Protein AF-A0A382LKY9-F1 (afdb_monomer_lite)

Secondary structure (DSSP, 8-state):
-HHHHHHHHHTTBPPPHHHHHTT-SPPPB-TTSPBP-GGGTTTTS--BEEESSPPSSEEEEEEETTEEEEEETT-HHHHHHHHHHHHHHHHHHTT-

Organism: NCBI:txid408172

Structure (mmCIF, N/CA/C/O backbone):
data_AF-A0A382LKY9-F1
#
_entry.id   AF-A0A382LKY9-F1
#
loop_
_atom_site.group_PDB
_atom_site.id
_atom_site.type_symbol
_atom_site.label_atom_id
_atom_site.label_alt_id
_atom_site.label_comp_id
_atom_site.label_asym_id
_atom_site.label_entity_id
_atom_site.label_seq_id
_atom_site.pdbx_PDB_ins_code
_atom_site.Cartn_x
_atom_site.Cartn_y
_atom_site.Cartn_z
_atom_site.occupancy
_atom_site.B_iso_or_equiv
_atom_site.auth_seq_id
_atom_site.auth_comp_id
_atom_site.auth_asym_id
_atom_site.auth_atom_id
_atom_site.pdbx_PDB_model_num
ATOM 1 N N . SER A 1 1 ? 8.361 11.852 13.491 1.00 87.06 1 SER A N 1
ATOM 2 C CA . SER A 1 1 ? 9.449 10.855 13.387 1.00 87.06 1 SER A CA 1
ATOM 3 C C . SER A 1 1 ? 9.229 10.012 12.138 1.00 87.06 1 SER A C 1
ATOM 5 O O . SER A 1 1 ? 8.092 9.935 11.684 1.00 87.06 1 SER A O 1
ATOM 7 N N . LEU A 1 2 ? 10.269 9.367 11.595 1.00 88.62 2 LEU A N 1
ATOM 8 C CA . LEU A 1 2 ? 10.121 8.481 10.429 1.00 88.62 2 LEU A CA 1
ATOM 9 C C . LEU A 1 2 ? 9.195 7.296 10.719 1.00 88.62 2 LEU A C 1
ATOM 11 O O . LEU A 1 2 ? 8.344 6.972 9.899 1.00 88.62 2 LEU A O 1
ATOM 15 N N . LEU A 1 3 ? 9.285 6.726 11.923 1.00 90.06 3 LEU A N 1
ATOM 16 C CA . LEU A 1 3 ? 8.400 5.648 12.361 1.00 90.06 3 LEU A CA 1
ATOM 17 C C . LEU A 1 3 ? 6.914 6.039 12.288 1.00 90.06 3 LEU A C 1
ATOM 19 O O . LEU A 1 3 ? 6.098 5.248 11.827 1.00 90.06 3 LEU A O 1
ATOM 23 N N . GLY A 1 4 ? 6.562 7.267 12.685 1.00 90.44 4 GLY A N 1
ATOM 24 C CA . GLY A 1 4 ? 5.190 7.774 12.567 1.00 90.44 4 GLY A CA 1
ATOM 25 C C . GLY A 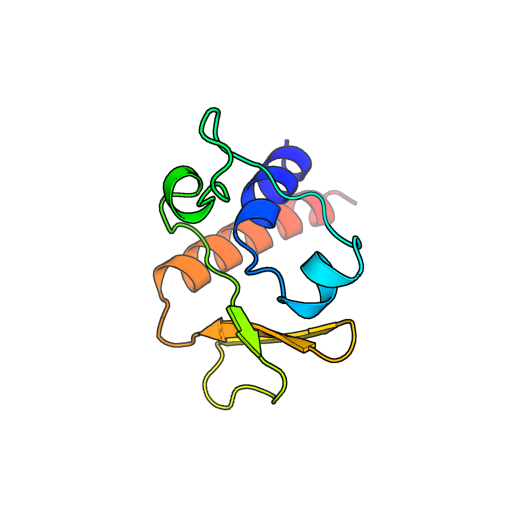1 4 ? 4.728 7.886 11.111 1.00 90.44 4 GLY A C 1
ATOM 26 O O . GLY A 1 4 ? 3.605 7.507 10.794 1.00 90.44 4 GLY A O 1
ATOM 27 N N . THR A 1 5 ? 5.611 8.327 10.211 1.00 89.75 5 THR A N 1
ATOM 28 C CA . THR A 1 5 ? 5.340 8.364 8.766 1.00 89.75 5 THR A CA 1
ATOM 29 C C . THR A 1 5 ? 5.159 6.960 8.190 1.00 89.75 5 THR A C 1
ATOM 31 O O . THR A 1 5 ? 4.221 6.732 7.433 1.00 89.75 5 THR A O 1
ATOM 34 N N . MET A 1 6 ? 6.005 5.999 8.574 1.00 89.44 6 MET A N 1
ATOM 35 C CA . MET A 1 6 ? 5.871 4.601 8.147 1.00 89.44 6 MET A CA 1
ATOM 36 C C . MET A 1 6 ? 4.572 3.979 8.672 1.00 89.44 6 MET A C 1
ATOM 38 O O . MET A 1 6 ? 3.873 3.305 7.921 1.00 89.44 6 MET A O 1
ATOM 42 N N . PHE A 1 7 ? 4.202 4.253 9.927 1.00 88.94 7 PHE A N 1
ATOM 43 C CA . PHE A 1 7 ? 2.926 3.818 10.494 1.00 88.94 7 PHE A CA 1
ATOM 44 C C . PHE A 1 7 ? 1.736 4.414 9.736 1.00 88.94 7 PHE A C 1
ATOM 46 O O . PHE A 1 7 ? 0.816 3.686 9.368 1.00 88.94 7 PHE A O 1
ATOM 53 N N . TYR A 1 8 ? 1.773 5.711 9.435 1.00 87.75 8 TYR A N 1
ATOM 54 C CA . TYR A 1 8 ? 0.748 6.367 8.629 1.00 87.75 8 TYR A CA 1
ATOM 55 C C . TYR A 1 8 ? 0.622 5.742 7.230 1.00 87.75 8 TYR A C 1
ATOM 57 O O . TYR A 1 8 ? -0.474 5.376 6.809 1.00 87.75 8 TYR A O 1
ATOM 65 N N . LEU A 1 9 ? 1.744 5.545 6.533 1.00 88.94 9 LEU A N 1
ATOM 66 C CA . LEU A 1 9 ? 1.767 4.959 5.191 1.00 88.94 9 LEU A CA 1
ATOM 67 C C . LEU A 1 9 ? 1.412 3.467 5.171 1.00 88.94 9 LEU A C 1
ATOM 69 O O . LEU A 1 9 ? 0.917 2.989 4.157 1.00 88.94 9 LEU A O 1
ATOM 73 N N . SER A 1 10 ? 1.581 2.732 6.275 1.00 87.94 10 SER A N 1
ATOM 74 C CA . SER A 1 10 ? 1.144 1.328 6.360 1.00 87.94 10 SER A CA 1
ATOM 75 C C . SER A 1 10 ? -0.363 1.153 6.131 1.00 87.94 10 SER A C 1
ATOM 77 O O . SER A 1 10 ? -0.794 0.105 5.658 1.00 87.94 10 SER A O 1
ATOM 79 N N . GLN A 1 11 ? -1.161 2.197 6.383 1.00 87.94 11 GLN A N 1
ATOM 80 C CA . GLN A 1 11 ? -2.604 2.194 6.127 1.00 87.94 11 GLN A CA 1
ATOM 81 C C . GLN A 1 11 ? -2.951 2.255 4.627 1.00 87.94 11 GLN A C 1
ATOM 83 O O . GLN A 1 11 ? -4.093 2.010 4.249 1.00 87.94 11 GLN A O 1
ATOM 88 N N . ALA A 1 12 ? -1.981 2.574 3.762 1.00 89.75 12 ALA A N 1
ATOM 89 C CA . ALA A 1 12 ? -2.140 2.589 2.307 1.00 89.75 12 ALA A CA 1
ATOM 90 C C . ALA A 1 12 ? -2.080 1.192 1.658 1.00 89.75 12 ALA A C 1
ATOM 92 O O . ALA A 1 12 ? -2.217 1.070 0.438 1.00 89.75 12 ALA A O 1
ATOM 93 N N . VAL A 1 13 ? -1.826 0.146 2.450 1.00 90.75 13 VAL A N 1
ATOM 94 C CA . VAL A 1 13 ? -1.748 -1.235 1.970 1.00 90.75 13 VAL A CA 1
ATOM 95 C C . VAL A 1 13 ? -3.148 -1.817 1.825 1.00 90.75 13 VAL A C 1
ATOM 97 O O . VAL A 1 13 ? -3.923 -1.864 2.780 1.00 90.75 13 VAL A O 1
ATOM 100 N N . GLU A 1 14 ? -3.466 -2.312 0.631 1.00 90.69 14 GLU A N 1
ATOM 101 C CA . GLU A 1 14 ? -4.671 -3.098 0.409 1.00 90.69 14 GLU A CA 1
ATOM 102 C C . GLU A 1 14 ? -4.568 -4.427 1.150 1.00 90.69 14 GLU A C 1
ATOM 104 O O . GLU A 1 14 ? -3.707 -5.263 0.863 1.00 90.69 14 GLU A O 1
ATOM 109 N N . VAL A 1 15 ? -5.487 -4.642 2.085 1.00 89.38 15 VAL A N 1
ATOM 110 C CA . VAL A 1 15 ? -5.527 -5.863 2.881 1.00 89.38 15 VAL A CA 1
ATOM 111 C C . VAL A 1 15 ? -6.214 -6.987 2.093 1.00 89.38 15 VAL A C 1
ATOM 113 O O . VAL A 1 15 ? -7.346 -6.799 1.633 1.00 89.38 15 VAL A O 1
ATOM 116 N N . PRO A 1 16 ? -5.593 -8.174 1.961 1.00 90.56 16 PRO A N 1
ATOM 117 C CA . PRO A 1 16 ? -6.245 -9.327 1.356 1.00 90.56 16 PRO A CA 1
ATOM 118 C C . PRO A 1 16 ? -7.511 -9.736 2.118 1.00 90.56 16 PRO A C 1
ATOM 120 O O . PRO A 1 16 ? -7.516 -9.807 3.347 1.00 90.56 16 PRO A O 1
ATOM 123 N N . LYS A 1 17 ? -8.582 -10.102 1.401 1.00 87.62 17 LYS A N 1
ATOM 124 C CA . LYS A 1 17 ? -9.848 -10.551 2.023 1.00 87.62 17 LYS A CA 1
ATOM 125 C C . LYS A 1 17 ? -9.655 -11.725 2.987 1.00 87.62 17 LYS A C 1
ATOM 127 O O . LYS A 1 17 ? -10.260 -11.755 4.050 1.00 87.62 17 LYS A O 1
ATOM 132 N N . LYS A 1 18 ? -8.747 -12.643 2.658 1.00 88.00 18 LYS A N 1
ATOM 133 C CA . LYS A 1 18 ? -8.416 -13.785 3.515 1.00 88.00 18 LYS A CA 1
ATOM 134 C C . LYS A 1 18 ? -7.857 -13.356 4.878 1.00 88.00 18 LYS A C 1
ATOM 136 O O . LYS A 1 18 ? -8.163 -13.974 5.889 1.00 88.00 18 LYS A O 1
ATOM 141 N N . ASP A 1 19 ? -7.060 -12.287 4.921 1.00 88.12 19 ASP A N 1
ATOM 142 C CA . ASP A 1 19 ? -6.517 -11.755 6.178 1.00 88.12 19 ASP A CA 1
ATOM 143 C C . ASP A 1 19 ? -7.605 -11.121 7.047 1.00 88.12 19 ASP A C 1
ATOM 145 O O . ASP A 1 19 ? -7.541 -11.204 8.274 1.00 88.12 19 ASP A O 1
ATOM 149 N N . VAL A 1 20 ? -8.613 -10.525 6.409 1.00 88.31 20 VAL A N 1
ATOM 150 C CA . VAL A 1 20 ? -9.809 -9.995 7.070 1.00 88.31 20 VAL A CA 1
ATOM 151 C C . VAL A 1 20 ? -10.641 -11.118 7.685 1.00 88.31 20 VAL A C 1
ATOM 153 O O . VAL A 1 20 ? -10.983 -11.051 8.863 1.00 88.31 20 VAL A O 1
ATOM 156 N N . GLU A 1 21 ? -10.957 -12.144 6.898 1.00 88.44 21 GLU A N 1
ATOM 157 C CA . GLU A 1 21 ? -11.811 -13.266 7.308 1.00 88.44 21 GLU A CA 1
ATOM 158 C C . GLU A 1 21 ? -11.184 -14.087 8.441 1.00 88.44 21 GLU A C 1
ATOM 160 O O . GLU A 1 21 ? -11.877 -14.508 9.363 1.00 88.44 21 GLU A O 1
ATOM 165 N N . GLU A 1 22 ? -9.861 -14.256 8.417 1.00 89.88 22 GLU A N 1
ATOM 166 C CA . GLU A 1 22 ? -9.108 -14.982 9.445 1.00 89.88 22 GLU A CA 1
ATOM 167 C C . GLU A 1 22 ? -8.758 -14.111 10.671 1.00 89.88 22 GLU A C 1
ATOM 169 O O . GLU A 1 22 ? -8.029 -14.556 11.556 1.00 89.88 22 GLU A O 1
ATOM 174 N N . GLY A 1 23 ? -9.246 -12.864 10.739 1.00 85.44 23 GLY A N 1
ATOM 175 C CA . GLY A 1 23 ? -9.040 -11.968 11.883 1.00 85.44 23 GLY A CA 1
ATOM 176 C C . GLY A 1 23 ? -7.587 -11.523 12.088 1.00 85.44 23 GLY A C 1
ATOM 177 O O . GLY A 1 23 ? -7.206 -11.138 13.192 1.00 85.44 23 GLY A O 1
ATOM 178 N N . ARG A 1 24 ? -6.755 -11.572 11.039 1.00 85.06 24 ARG A N 1
ATOM 179 C CA . ARG A 1 24 ? -5.316 -11.252 11.107 1.00 85.06 24 ARG A CA 1
ATOM 180 C C . ARG A 1 24 ? -5.009 -9.759 11.092 1.00 85.06 24 ARG A C 1
ATOM 182 O O . ARG A 1 24 ? -3.862 -9.372 11.312 1.00 85.06 24 ARG A O 1
ATOM 189 N N . VAL A 1 25 ? -6.007 -8.939 10.790 1.00 85.25 25 VAL A N 1
ATOM 190 C CA . VAL A 1 25 ? -5.895 -7.488 10.653 1.00 85.25 25 VAL A CA 1
ATOM 191 C C . VAL A 1 25 ? -7.028 -6.792 11.394 1.00 85.25 25 VAL A C 1
ATOM 193 O O . VAL A 1 25 ? -8.173 -7.245 11.391 1.00 85.25 25 VAL A O 1
ATOM 196 N N . ALA A 1 26 ? -6.718 -5.655 12.009 1.00 79.94 26 ALA A N 1
ATOM 197 C CA . ALA A 1 26 ? -7.738 -4.781 12.561 1.00 79.94 26 ALA A CA 1
ATOM 198 C C . ALA A 1 26 ? -8.395 -3.992 11.421 1.00 79.94 26 ALA A C 1
ATOM 200 O O . ALA A 1 26 ? -7.714 -3.305 10.662 1.00 79.94 26 ALA A O 1
ATOM 201 N N . ILE A 1 27 ? -9.722 -4.070 11.311 1.00 82.19 27 ILE A N 1
ATOM 202 C CA . ILE A 1 27 ? -10.480 -3.254 10.359 1.00 82.19 27 ILE A CA 1
ATOM 203 C C . ILE A 1 27 ? -11.040 -2.041 11.072 1.00 82.19 27 ILE A C 1
ATOM 205 O O . ILE A 1 27 ? -11.906 -2.153 11.941 1.00 82.19 27 ILE A O 1
ATOM 209 N N . THR A 1 28 ? -10.600 -0.870 10.634 1.00 81.75 28 THR A N 1
ATOM 210 C CA . THR A 1 28 ? -11.218 0.393 11.019 1.00 81.75 28 THR A CA 1
ATOM 211 C C . THR A 1 28 ? -12.592 0.498 10.369 1.00 81.75 28 THR A C 1
ATOM 213 O O . THR A 1 28 ? -12.734 0.370 9.149 1.00 81.75 28 THR A O 1
ATOM 216 N N . LYS A 1 29 ? -13.616 0.734 11.188 1.00 84.62 29 LYS A N 1
ATOM 217 C CA . LYS A 1 29 ? -14.987 0.959 10.733 1.00 84.62 29 LYS A CA 1
ATOM 218 C C . LYS A 1 29 ? -15.389 2.408 10.986 1.00 84.62 29 LYS A C 1
ATOM 220 O O . LYS A 1 29 ? -14.937 3.019 11.948 1.00 84.62 29 LYS A O 1
ATOM 225 N N . THR A 1 30 ? -16.229 2.953 10.115 1.00 84.50 30 THR A N 1
ATOM 226 C CA . THR A 1 30 ? -16.915 4.228 10.344 1.00 84.50 30 THR A CA 1
ATOM 227 C C . THR A 1 30 ? -17.921 4.085 11.485 1.00 84.50 30 THR A C 1
ATOM 229 O O . THR A 1 30 ? -18.306 2.971 11.842 1.00 84.50 30 THR A O 1
ATOM 232 N N . GLU A 1 31 ? -18.434 5.205 11.997 1.00 83.94 31 GLU A N 1
ATOM 233 C CA . GLU A 1 31 ? -19.534 5.213 12.980 1.00 83.94 31 GLU A CA 1
ATOM 234 C C . GLU A 1 31 ? -20.771 4.442 12.487 1.00 83.94 31 GLU A C 1
ATOM 236 O O . GLU A 1 31 ? -21.485 3.815 13.260 1.00 83.94 31 GLU A O 1
ATOM 241 N N . THR A 1 32 ? -20.981 4.415 11.169 1.00 86.06 32 THR A N 1
ATOM 242 C CA . THR A 1 32 ? -22.052 3.661 10.498 1.00 86.06 32 THR A CA 1
ATOM 243 C C . THR A 1 32 ? -21.721 2.182 10.249 1.00 86.06 32 THR A C 1
ATOM 245 O O . THR A 1 32 ? -22.476 1.489 9.571 1.00 86.06 32 THR A O 1
ATOM 248 N N . GLY A 1 33 ? -20.584 1.686 10.747 1.00 82.62 33 GLY A N 1
ATOM 249 C CA . GLY A 1 33 ? -20.157 0.287 10.643 1.00 82.62 33 GLY A CA 1
ATOM 250 C C . GLY A 1 33 ? -19.528 -0.123 9.305 1.00 82.62 33 GLY A C 1
ATOM 251 O O . GLY A 1 33 ? -19.170 -1.291 9.142 1.00 82.62 33 GLY A O 1
ATOM 252 N N . LYS A 1 34 ? -19.360 0.801 8.347 1.00 84.44 34 LYS A N 1
ATOM 253 C CA . LYS A 1 34 ? -18.730 0.523 7.042 1.00 84.44 34 LYS A CA 1
ATOM 254 C C . LYS A 1 34 ? -17.210 0.468 7.170 1.00 84.44 34 LYS A C 1
ATOM 256 O O . LYS A 1 34 ? -16.641 1.150 8.014 1.00 84.44 34 LYS A O 1
ATOM 261 N N . VAL A 1 35 ? -16.542 -0.297 6.305 1.00 82.69 35 VAL A N 1
ATOM 262 C CA . VAL A 1 35 ? -15.070 -0.309 6.244 1.00 82.69 35 VAL A CA 1
ATOM 263 C C . VAL A 1 35 ? -14.567 1.088 5.887 1.00 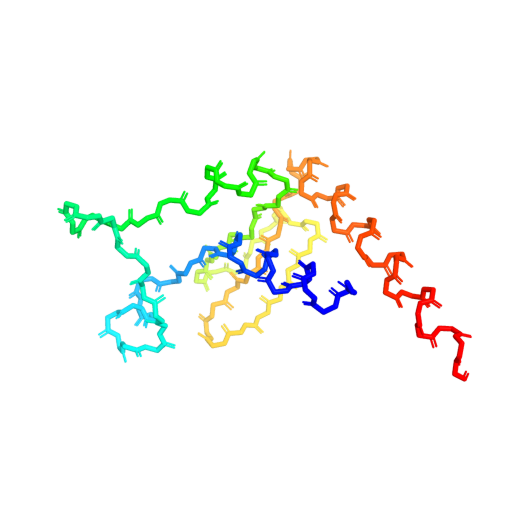82.69 35 VAL A C 1
ATOM 265 O O . VAL A 1 35 ? -15.011 1.690 4.906 1.00 82.69 35 VAL A O 1
ATOM 268 N N . PHE A 1 36 ? -13.658 1.612 6.703 1.00 82.25 36 PHE A N 1
ATOM 269 C CA . PHE A 1 36 ? -13.056 2.914 6.481 1.00 82.25 36 PHE A CA 1
ATOM 270 C C . PHE A 1 36 ? -12.111 2.863 5.276 1.00 82.25 36 PHE A C 1
ATOM 272 O O . PHE A 1 36 ? -11.245 1.995 5.188 1.00 82.25 36 PHE A O 1
ATOM 279 N N . ASN A 1 37 ? -12.268 3.796 4.335 1.00 79.69 37 ASN A N 1
ATOM 280 C CA . ASN A 1 37 ? -11.394 3.867 3.169 1.00 79.69 37 ASN A CA 1
ATOM 281 C C . ASN A 1 37 ? -10.160 4.722 3.482 1.00 79.69 37 ASN A C 1
ATOM 283 O O . ASN A 1 37 ? -10.191 5.945 3.326 1.00 79.69 37 ASN A O 1
ATOM 287 N N . TRP A 1 38 ? -9.073 4.061 3.875 1.00 81.31 38 TRP A N 1
ATOM 288 C CA . TRP A 1 38 ? -7.802 4.710 4.188 1.00 81.31 38 TRP A CA 1
ATOM 289 C C . TRP A 1 38 ? -7.176 5.461 3.009 1.00 81.31 38 TRP A C 1
ATOM 291 O O . TRP A 1 38 ? -6.527 6.477 3.250 1.00 81.31 38 TRP A O 1
ATOM 301 N N . ASN A 1 39 ? -7.471 5.088 1.754 1.00 74.44 39 ASN A N 1
ATOM 302 C CA . ASN A 1 39 ? -6.998 5.841 0.581 1.00 74.44 39 ASN A CA 1
ATOM 303 C C . ASN A 1 39 ? -7.484 7.300 0.582 1.00 74.44 39 ASN A C 1
ATOM 305 O O . ASN A 1 39 ? -6.827 8.169 0.012 1.00 74.44 39 ASN A O 1
ATOM 309 N N . LYS A 1 40 ? -8.620 7.597 1.233 1.00 77.00 40 LYS A N 1
ATOM 310 C CA . LYS A 1 40 ? -9.112 8.978 1.367 1.00 77.00 40 LYS A CA 1
ATOM 311 C C . LYS A 1 40 ? -8.253 9.821 2.304 1.00 77.00 40 LYS A C 1
ATOM 313 O O . LYS A 1 40 ? -8.159 11.024 2.102 1.00 77.00 40 LYS A O 1
ATOM 318 N N . ILE A 1 41 ? -7.661 9.202 3.324 1.00 77.06 41 ILE A N 1
ATOM 319 C CA . ILE A 1 41 ? -6.832 9.895 4.315 1.00 77.06 41 ILE A CA 1
ATOM 320 C C . ILE A 1 41 ? -5.402 10.004 3.822 1.00 77.06 41 ILE A C 1
ATOM 322 O O . ILE A 1 41 ? -4.844 11.094 3.831 1.00 77.06 41 ILE A O 1
ATOM 326 N N . THR A 1 42 ? -4.841 8.914 3.293 1.00 78.50 42 THR A N 1
ATOM 327 C CA . THR A 1 42 ? -3.501 8.934 2.696 1.00 78.50 42 THR A CA 1
ATOM 328 C C . THR A 1 42 ? -3.431 9.809 1.444 1.00 78.50 42 THR A C 1
ATOM 330 O O . THR A 1 42 ? -2.342 10.019 0.924 1.00 78.50 42 THR A O 1
ATOM 333 N N . GLY A 1 43 ? -4.562 10.335 0.959 1.00 74.25 43 GLY A N 1
ATO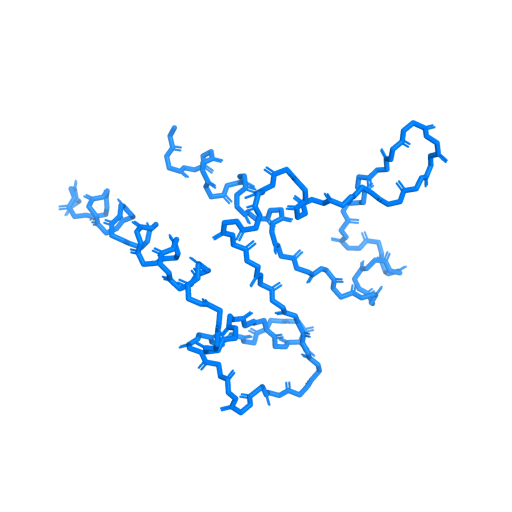M 334 C CA . GLY A 1 43 ? -4.628 11.271 -0.162 1.00 74.25 43 GLY A CA 1
ATOM 335 C C . GLY A 1 43 ? -4.158 10.658 -1.478 1.00 74.25 43 GLY A C 1
ATOM 336 O O . GLY A 1 43 ? -3.722 11.387 -2.361 1.00 74.25 43 GLY A O 1
ATOM 337 N N . GLY A 1 44 ? -4.171 9.325 -1.583 1.00 81.56 44 GLY A N 1
ATOM 338 C CA . GLY A 1 44 ? -3.570 8.609 -2.709 1.00 81.56 44 GLY A CA 1
ATOM 339 C C . GLY A 1 44 ? -2.051 8.780 -2.823 1.00 81.56 44 GLY A C 1
ATOM 340 O O . GLY A 1 44 ? -1.499 8.469 -3.870 1.00 81.56 44 GLY A O 1
ATOM 341 N N . LEU A 1 45 ? -1.366 9.267 -1.776 1.00 88.19 45 LEU A N 1
ATOM 342 C CA . LEU A 1 45 ? 0.093 9.440 -1.782 1.00 88.19 45 LEU A CA 1
ATOM 343 C C . LEU A 1 45 ? 0.822 8.113 -1.981 1.00 88.19 45 LEU A C 1
ATOM 345 O O . LEU A 1 45 ? 1.914 8.078 -2.538 1.00 88.19 45 LEU A O 1
ATOM 349 N N . LEU A 1 46 ? 0.230 7.029 -1.496 1.00 90.44 46 LEU A N 1
ATOM 350 C CA . LEU A 1 46 ? 0.733 5.683 -1.665 1.00 90.44 46 LEU A CA 1
ATOM 351 C C . LEU A 1 46 ? -0.456 4.746 -1.830 1.00 90.44 46 LEU A C 1
ATOM 353 O O . LEU A 1 46 ? -1.488 4.926 -1.179 1.00 90.44 46 LEU A O 1
ATOM 357 N N . HIS A 1 47 ? -0.283 3.744 -2.678 1.00 91.56 47 HIS A N 1
ATOM 358 C CA . HIS A 1 47 ? -1.239 2.679 -2.888 1.00 91.56 47 HIS A CA 1
ATOM 359 C C . HIS A 1 47 ? -0.485 1.373 -3.145 1.00 91.56 47 HIS A C 1
ATOM 361 O O . HIS A 1 47 ? 0.120 1.175 -4.200 1.00 91.56 47 HIS A O 1
ATOM 367 N N . ILE A 1 48 ? -0.4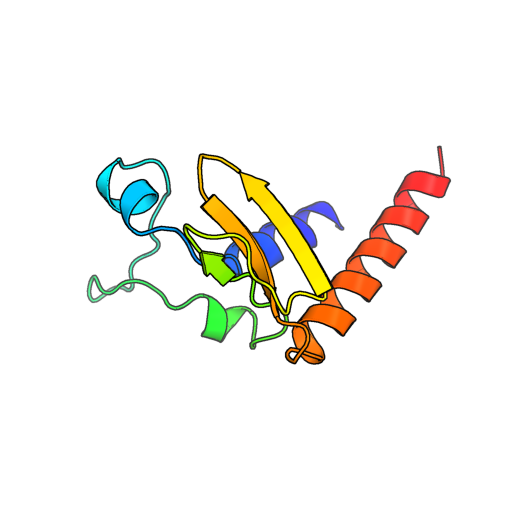87 0.486 -2.148 1.00 92.81 48 ILE A N 1
ATOM 368 C CA . ILE A 1 48 ? 0.145 -0.832 -2.261 1.00 92.81 48 ILE A CA 1
ATOM 369 C C . ILE A 1 48 ? -0.958 -1.847 -2.515 1.00 92.81 48 ILE A C 1
ATOM 371 O O . ILE A 1 48 ? -1.785 -2.109 -1.643 1.00 92.81 48 ILE A O 1
ATOM 375 N N . ARG A 1 49 ? -0.950 -2.420 -3.713 1.00 93.50 49 ARG A N 1
ATOM 376 C CA . ARG A 1 49 ? -1.914 -3.428 -4.148 1.00 93.50 49 ARG A CA 1
ATOM 377 C C . ARG A 1 49 ? -1.495 -4.812 -3.699 1.00 93.50 49 ARG A C 1
ATOM 379 O O . ARG A 1 49 ? -0.313 -5.047 -3.443 1.00 93.50 49 ARG A O 1
ATOM 386 N N . ASN A 1 50 ? -2.451 -5.736 -3.661 1.00 94.44 50 ASN A N 1
ATOM 387 C CA . ASN A 1 50 ? -2.159 -7.156 -3.487 1.00 94.44 50 ASN A CA 1
ATOM 388 C C . ASN A 1 50 ? -2.716 -8.023 -4.630 1.00 94.44 50 ASN A C 1
ATOM 390 O O . ASN A 1 50 ? -3.678 -7.657 -5.301 1.00 94.44 50 ASN A O 1
ATOM 394 N N . SER A 1 51 ? -2.088 -9.175 -4.866 1.00 94.12 51 SER A N 1
ATOM 395 C CA . SER A 1 51 ? -2.521 -10.186 -5.836 1.00 94.12 51 SER A CA 1
ATOM 396 C C . SER A 1 51 ? -2.083 -11.584 -5.393 1.00 94.12 51 SER A C 1
ATOM 398 O O . SER A 1 51 ? -1.069 -11.742 -4.716 1.00 94.12 51 SER A O 1
ATOM 400 N N . LEU A 1 52 ? -2.825 -12.620 -5.791 1.00 94.12 52 LEU A N 1
ATOM 401 C CA . LEU A 1 52 ? -2.414 -14.018 -5.595 1.00 94.12 52 LEU A CA 1
ATOM 402 C C . LEU A 1 52 ? -1.277 -14.422 -6.542 1.00 94.12 52 LEU A C 1
ATOM 404 O O . LEU A 1 52 ? -0.405 -15.206 -6.175 1.00 94.12 52 LEU A O 1
ATOM 408 N N . ASN A 1 53 ? -1.269 -13.854 -7.748 1.00 95.19 53 ASN A N 1
ATOM 409 C CA . ASN A 1 53 ? -0.239 -14.090 -8.754 1.00 95.19 53 ASN A CA 1
ATOM 410 C C . ASN A 1 53 ? 0.754 -12.931 -8.771 1.00 95.19 53 ASN A C 1
ATOM 412 O O . ASN A 1 53 ? 0.378 -11.785 -8.503 1.00 95.19 53 ASN A O 1
ATOM 416 N N . LYS A 1 54 ? 2.012 -13.224 -9.106 1.00 94.31 54 LYS A N 1
ATOM 417 C CA . LYS A 1 54 ? 3.039 -12.191 -9.226 1.00 94.31 54 LYS A CA 1
ATOM 418 C C . LYS A 1 54 ? 2.640 -11.217 -10.349 1.00 94.31 54 LYS A C 1
ATOM 420 O O . LYS A 1 54 ? 2.329 -11.694 -11.436 1.00 94.31 54 LYS A O 1
ATOM 425 N N . PRO A 1 55 ? 2.616 -9.897 -10.103 1.00 93.88 55 PRO A N 1
ATOM 426 C CA . PRO A 1 55 ? 2.340 -8.910 -11.142 1.00 93.88 55 PRO A CA 1
ATOM 427 C C . PRO A 1 55 ? 3.480 -8.855 -12.166 1.00 93.88 55 PRO A C 1
ATOM 429 O O . PRO A 1 55 ? 4.653 -8.880 -11.786 1.00 93.88 55 PRO A O 1
ATOM 432 N N . ASP A 1 56 ? 3.116 -8.736 -13.444 1.00 90.81 56 ASP A N 1
ATOM 433 C CA . ASP A 1 56 ? 4.070 -8.561 -14.547 1.00 90.81 56 ASP A CA 1
ATOM 434 C C . ASP A 1 56 ? 4.540 -7.102 -14.677 1.00 90.81 56 ASP A C 1
ATOM 436 O O . ASP A 1 56 ? 5.688 -6.852 -15.031 1.00 90.81 56 ASP A O 1
ATOM 440 N N . ASP A 1 57 ? 3.665 -6.145 -14.342 1.00 90.19 57 ASP A N 1
ATOM 441 C CA . ASP A 1 57 ? 3.893 -4.702 -14.487 1.00 90.19 57 ASP A CA 1
ATOM 442 C C . ASP A 1 57 ? 3.919 -3.994 -13.120 1.00 90.19 57 ASP A C 1
ATOM 444 O O . ASP A 1 57 ? 2.953 -3.366 -12.672 1.00 90.19 57 ASP A O 1
ATOM 448 N N . ALA A 1 58 ? 5.026 -4.171 -12.398 1.00 92.81 58 ALA A N 1
ATOM 449 C CA . ALA A 1 58 ? 5.236 -3.588 -11.078 1.00 92.81 58 ALA A CA 1
ATOM 450 C C . ALA A 1 58 ? 6.642 -2.997 -10.946 1.00 92.81 58 ALA A C 1
ATOM 452 O O . ALA A 1 58 ? 7.636 -3.669 -11.215 1.00 92.81 58 ALA A O 1
ATOM 453 N N . MET A 1 59 ? 6.725 -1.766 -10.437 1.00 90.62 59 MET A N 1
ATOM 454 C CA . MET A 1 59 ? 8.004 -1.134 -10.088 1.00 90.62 59 MET A CA 1
ATOM 455 C C . MET A 1 59 ? 8.668 -1.845 -8.904 1.00 90.62 59 MET A C 1
ATOM 457 O O . MET A 1 59 ? 9.881 -2.038 -8.871 1.00 90.62 59 MET A O 1
ATOM 461 N N . LEU A 1 60 ? 7.859 -2.220 -7.915 1.00 92.00 60 LEU A N 1
ATOM 462 C CA . LEU A 1 60 ? 8.290 -2.911 -6.710 1.00 92.00 60 LEU A CA 1
ATOM 463 C C . LEU A 1 60 ? 7.293 -4.024 -6.421 1.00 92.00 60 LEU A C 1
ATOM 465 O O . LEU A 1 60 ? 6.085 -3.789 -6.431 1.00 92.00 60 LEU A O 1
ATOM 469 N N . VAL A 1 61 ? 7.800 -5.214 -6.116 1.00 96.06 61 VAL A N 1
ATOM 470 C CA . VAL A 1 61 ? 6.985 -6.368 -5.750 1.00 96.06 61 VAL A CA 1
ATOM 471 C C . VAL A 1 61 ? 7.672 -7.178 -4.658 1.00 96.06 61 VAL A C 1
ATOM 473 O O . VAL A 1 61 ? 8.868 -7.457 -4.732 1.00 96.06 61 VAL A O 1
ATOM 476 N N . ILE A 1 62 ? 6.901 -7.583 -3.653 1.00 95.44 62 ILE A N 1
ATOM 477 C CA . ILE A 1 62 ? 7.350 -8.454 -2.566 1.00 95.44 62 ILE A CA 1
ATOM 478 C C . ILE A 1 62 ? 6.334 -9.575 -2.336 1.00 95.44 62 ILE A C 1
ATOM 480 O O . ILE A 1 62 ? 5.133 -9.379 -2.514 1.00 95.44 62 ILE A O 1
ATOM 484 N N . SER 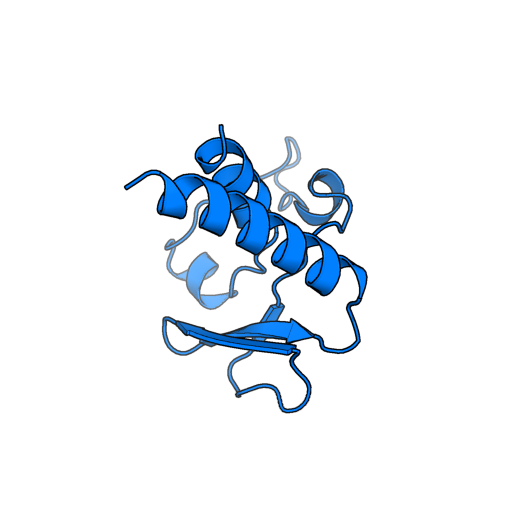A 1 63 ? 6.810 -10.754 -1.934 1.00 94.69 63 SER A N 1
ATOM 485 C CA . SER A 1 63 ? 5.944 -11.858 -1.505 1.00 94.69 63 SER A CA 1
ATOM 486 C C . SER A 1 63 ? 5.824 -11.863 0.011 1.00 94.69 63 SER A C 1
ATOM 488 O O . SER A 1 63 ? 6.831 -11.819 0.718 1.00 94.69 63 SER A O 1
ATOM 490 N N . TYR A 1 64 ? 4.595 -11.935 0.513 1.00 92.12 64 TYR A N 1
ATOM 491 C CA . TYR A 1 64 ? 4.303 -12.061 1.933 1.00 92.12 64 TYR A CA 1
ATOM 492 C C . TYR A 1 64 ? 3.002 -12.844 2.133 1.00 92.12 64 TYR A C 1
ATOM 494 O O . TYR A 1 64 ? 1.984 -12.534 1.523 1.00 92.12 64 TYR A O 1
ATOM 502 N N . ARG A 1 65 ? 3.017 -13.877 2.989 1.00 87.06 65 ARG A N 1
ATOM 503 C CA . ARG A 1 65 ? 1.831 -14.698 3.333 1.00 87.06 65 ARG A CA 1
ATOM 504 C C . ARG A 1 65 ? 1.015 -15.168 2.114 1.00 87.06 65 ARG A C 1
ATOM 506 O O . ARG A 1 65 ? -0.200 -14.977 2.043 1.00 87.06 65 ARG A O 1
ATOM 513 N N . ASN A 1 66 ? 1.686 -15.809 1.157 1.00 90.44 66 ASN A N 1
ATOM 514 C CA . ASN A 1 66 ? 1.076 -16.344 -0.070 1.00 90.44 66 ASN A CA 1
ATOM 515 C C . ASN A 1 66 ? 0.339 -15.287 -0.918 1.00 90.44 66 ASN A C 1
ATOM 517 O O . ASN A 1 66 ? -0.538 -15.637 -1.702 1.00 90.44 66 ASN A O 1
ATOM 521 N N . HIS A 1 67 ? 0.684 -14.010 -0.750 1.00 93.81 67 HIS A N 1
ATOM 522 C CA . HIS A 1 67 ? 0.226 -12.901 -1.574 1.00 93.81 67 HIS A CA 1
ATOM 523 C C . HIS A 1 67 ? 1.429 -12.093 -2.050 1.00 93.81 67 HIS A C 1
ATOM 525 O O . HIS A 1 67 ? 2.467 -12.015 -1.392 1.00 93.81 67 HIS A O 1
ATOM 531 N N . TRP A 1 68 ? 1.263 -11.471 -3.204 1.00 96.06 68 TRP A N 1
ATOM 532 C CA . TRP A 1 68 ? 2.188 -10.498 -3.749 1.00 96.06 68 TRP A CA 1
ATOM 533 C C . TRP A 1 68 ? 1.674 -9.109 -3.432 1.00 96.06 68 TRP A C 1
ATOM 535 O O . TRP A 1 68 ? 0.535 -8.797 -3.764 1.00 96.06 68 TRP A O 1
ATOM 545 N N . PHE A 1 69 ? 2.515 -8.286 -2.819 1.00 95.50 69 PHE A N 1
ATOM 546 C CA . PHE A 1 69 ? 2.246 -6.877 -2.565 1.00 95.50 69 PHE A CA 1
ATOM 547 C C . PHE A 1 69 ? 3.117 -6.038 -3.481 1.00 95.50 69 PHE A C 1
ATOM 549 O O . PHE A 1 69 ? 4.304 -6.333 -3.643 1.00 95.50 69 PHE A O 1
ATOM 556 N N . PHE A 1 70 ? 2.536 -5.020 -4.104 1.00 96.12 70 PHE A N 1
ATOM 557 C CA . PHE A 1 70 ? 3.230 -4.294 -5.157 1.00 96.12 70 PHE A CA 1
ATOM 558 C C . PHE A 1 70 ? 2.747 -2.860 -5.339 1.00 96.12 70 PHE A C 1
ATOM 560 O O . PHE A 1 70 ? 1.627 -2.501 -4.974 1.00 96.12 70 PHE A O 1
ATOM 567 N N . ILE A 1 71 ? 3.611 -2.062 -5.964 1.00 95.38 71 ILE A N 1
ATOM 568 C CA . ILE A 1 71 ? 3.273 -0.759 -6.536 1.00 95.38 71 ILE A CA 1
ATOM 569 C C . ILE A 1 71 ? 3.240 -0.935 -8.057 1.00 95.38 71 ILE A C 1
ATOM 571 O O . ILE A 1 71 ? 4.213 -1.405 -8.651 1.00 95.38 71 ILE A O 1
ATOM 575 N N . SER A 1 72 ? 2.109 -0.582 -8.671 1.00 94.81 72 SER A N 1
ATOM 576 C CA . SER A 1 72 ? 1.920 -0.620 -10.129 1.00 94.81 72 SER A CA 1
ATOM 577 C C . SER A 1 72 ? 2.948 0.275 -10.821 1.00 94.81 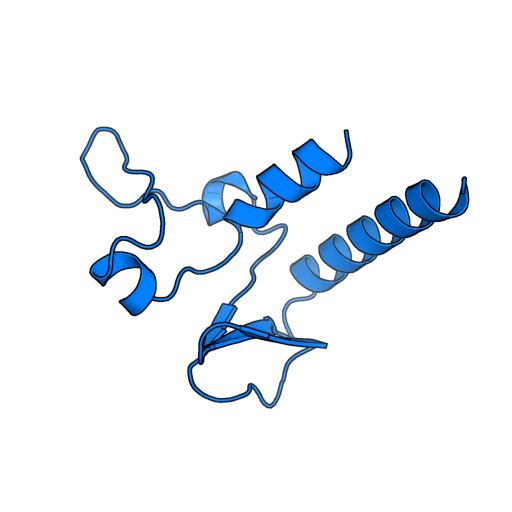72 SER A C 1
ATOM 579 O O . SER A 1 72 ? 3.176 1.392 -10.353 1.00 94.81 72 SER A O 1
ATOM 581 N N . ASP A 1 73 ? 3.543 -0.146 -11.942 1.00 94.44 73 ASP A N 1
ATOM 582 C CA . ASP A 1 73 ? 4.508 0.727 -12.633 1.00 94.44 73 ASP A CA 1
ATOM 583 C C . ASP A 1 73 ? 3.853 2.010 -13.176 1.00 94.44 73 ASP A C 1
ATOM 585 O O . ASP A 1 73 ? 4.454 3.083 -13.197 1.00 94.44 73 ASP A O 1
ATOM 589 N N . THR A 1 74 ? 2.567 1.949 -13.503 1.00 94.62 74 THR A N 1
ATOM 590 C CA . THR A 1 74 ? 1.774 3.111 -13.931 1.00 94.62 74 THR A CA 1
ATOM 591 C C . THR A 1 74 ? 1.434 4.102 -12.806 1.00 94.62 74 THR A C 1
ATOM 593 O O . THR A 1 74 ? 0.962 5.204 -13.086 1.00 94.62 74 THR A O 1
ATOM 596 N N . ASP A 1 75 ? 1.685 3.766 -11.536 1.00 93.62 75 ASP A N 1
ATOM 597 C CA . ASP A 1 75 ? 1.355 4.615 -10.384 1.00 93.62 75 ASP A CA 1
ATOM 598 C C . ASP A 1 75 ? 2.517 5.546 -9.995 1.00 93.62 75 ASP A C 1
ATOM 600 O O . ASP A 1 75 ? 3.241 5.332 -9.021 1.00 93.62 75 ASP A O 1
ATOM 604 N N . LEU A 1 76 ? 2.698 6.619 -10.768 1.00 93.94 76 LEU A N 1
ATOM 605 C CA . LEU A 1 76 ? 3.795 7.577 -10.580 1.00 93.94 76 LEU A CA 1
ATOM 606 C C . LEU A 1 76 ? 3.802 8.258 -9.198 1.00 93.94 76 LEU A C 1
ATOM 608 O O . LEU A 1 76 ? 4.876 8.610 -8.699 1.00 93.94 76 LEU A O 1
ATOM 612 N N . ILE A 1 77 ? 2.631 8.440 -8.579 1.00 93.75 77 ILE A N 1
ATOM 613 C CA . ILE A 1 77 ? 2.503 9.095 -7.270 1.00 93.75 77 ILE A CA 1
ATOM 614 C C . ILE A 1 77 ? 3.076 8.174 -6.193 1.00 93.75 77 ILE A C 1
ATOM 616 O O . ILE A 1 77 ? 3.990 8.576 -5.470 1.00 93.75 77 ILE A O 1
ATOM 620 N N . SER A 1 78 ? 2.635 6.913 -6.159 1.00 94.12 78 SER A N 1
ATOM 621 C CA . SER A 1 78 ? 3.165 5.913 -5.229 1.00 94.12 78 SER A CA 1
ATOM 622 C C . SER A 1 78 ? 4.671 5.706 -5.398 1.00 94.12 78 SER A C 1
ATOM 624 O O . SER A 1 78 ? 5.391 5.634 -4.398 1.00 94.12 78 SER A O 1
ATOM 626 N N . LYS A 1 79 ? 5.178 5.676 -6.644 1.00 94.12 79 LYS A N 1
ATOM 627 C CA . LYS A 1 79 ? 6.625 5.550 -6.919 1.00 94.12 79 LYS A CA 1
ATOM 628 C C . LYS A 1 79 ? 7.424 6.712 -6.328 1.00 94.12 79 LYS A C 1
ATOM 630 O O . LYS A 1 79 ? 8.473 6.500 -5.713 1.00 94.12 79 LYS A O 1
ATOM 635 N N . SER A 1 80 ? 6.921 7.934 -6.490 1.00 94.31 80 SER A N 1
ATOM 636 C CA . SER A 1 80 ? 7.584 9.147 -6.001 1.00 94.31 80 SER A CA 1
ATOM 637 C C . SER A 1 80 ? 7.598 9.194 -4.471 1.00 94.31 80 SER A C 1
ATOM 639 O O . SER A 1 80 ? 8.650 9.413 -3.869 1.00 94.31 80 SER A O 1
ATOM 641 N N . THR A 1 81 ? 6.463 8.898 -3.833 1.00 93.38 81 THR A N 1
ATOM 642 C CA . THR A 1 81 ? 6.342 8.840 -2.369 1.00 93.38 81 THR A CA 1
ATOM 643 C C . THR A 1 81 ? 7.241 7.767 -1.761 1.00 93.38 81 THR A C 1
ATOM 645 O O . THR A 1 81 ? 7.937 8.033 -0.780 1.00 93.38 81 THR A O 1
ATOM 648 N N . PHE A 1 82 ? 7.272 6.565 -2.346 1.00 92.75 82 PHE A N 1
ATOM 649 C CA . PHE A 1 82 ? 8.139 5.485 -1.875 1.00 92.75 82 PHE A CA 1
ATOM 650 C C . PHE A 1 82 ? 9.621 5.857 -1.994 1.00 92.75 82 PHE A C 1
ATOM 652 O O . PHE A 1 82 ? 10.385 5.650 -1.053 1.00 92.75 82 PHE A O 1
ATOM 659 N N . SER A 1 83 ? 10.019 6.459 -3.118 1.00 92.94 83 SER A N 1
ATOM 660 C CA . SER A 1 83 ? 11.403 6.894 -3.344 1.00 92.94 83 SER A CA 1
ATOM 661 C C . SER A 1 83 ? 11.842 7.944 -2.323 1.00 92.94 83 SER A C 1
ATOM 663 O O . SER A 1 83 ? 12.927 7.828 -1.756 1.00 92.94 83 SER A O 1
ATOM 665 N N . LEU A 1 84 ? 10.984 8.926 -2.025 1.00 93.50 84 LEU A N 1
ATOM 666 C CA . LEU A 1 84 ? 11.252 9.920 -0.986 1.00 93.50 84 LEU A CA 1
ATOM 667 C C . LEU A 1 84 ? 11.391 9.266 0.396 1.00 93.50 84 LEU A C 1
ATOM 669 O O . LEU A 1 84 ? 12.329 9.567 1.131 1.00 93.50 84 LEU A O 1
ATOM 673 N N . LEU A 1 85 ? 10.487 8.347 0.751 1.00 92.31 85 LEU A N 1
ATOM 674 C CA . LEU A 1 85 ? 10.554 7.636 2.028 1.00 92.31 85 LEU A CA 1
ATOM 675 C C . LEU A 1 85 ? 11.849 6.821 2.151 1.00 92.31 85 LEU A C 1
ATOM 677 O O . LEU A 1 85 ? 12.485 6.846 3.203 1.00 92.31 85 LEU A O 1
ATOM 681 N N . ALA A 1 86 ? 12.254 6.136 1.080 1.00 90.62 86 ALA A N 1
ATOM 682 C CA . ALA A 1 86 ? 13.494 5.371 1.032 1.00 90.62 86 ALA A CA 1
ATOM 683 C C . ALA A 1 86 ? 14.726 6.272 1.205 1.00 90.62 86 ALA A C 1
ATOM 685 O O . ALA A 1 86 ? 15.640 5.911 1.941 1.00 90.62 86 ALA A O 1
ATOM 686 N N . GLN A 1 87 ? 14.732 7.463 0.598 1.00 91.94 87 GLN A N 1
ATOM 687 C CA . GLN A 1 87 ? 15.796 8.456 0.786 1.00 91.94 87 GLN A CA 1
ATOM 688 C C . GLN A 1 87 ? 15.861 8.957 2.234 1.00 91.94 87 GLN A C 1
ATOM 690 O O . GLN A 1 87 ? 16.938 8.980 2.825 1.00 91.94 87 GLN A O 1
ATOM 695 N N . VAL A 1 88 ? 14.719 9.311 2.835 1.00 92.06 88 VAL A N 1
ATOM 696 C CA . VAL A 1 88 ? 14.663 9.741 4.244 1.00 92.06 88 VAL A CA 1
ATOM 697 C C . VAL A 1 88 ? 15.132 8.622 5.177 1.00 92.06 88 VAL A C 1
ATOM 699 O O . VAL A 1 88 ? 15.869 8.887 6.125 1.00 92.06 88 VAL A O 1
ATOM 702 N N . TYR A 1 89 ? 14.739 7.375 4.907 1.00 90.19 89 TYR A N 1
ATOM 703 C CA . TYR A 1 89 ? 15.209 6.212 5.658 1.00 90.19 89 TYR A CA 1
ATOM 704 C C . TYR A 1 89 ? 16.721 6.020 5.519 1.00 90.19 89 TYR A C 1
ATOM 706 O O . TYR A 1 89 ? 17.406 5.871 6.528 1.00 90.19 89 TYR A O 1
ATOM 714 N N . ALA A 1 90 ? 17.251 6.096 4.294 1.00 89.69 90 ALA A N 1
ATOM 715 C CA . ALA A 1 90 ? 18.679 5.967 4.028 1.00 89.69 90 ALA A CA 1
ATOM 716 C C . ALA A 1 90 ? 19.502 7.012 4.797 1.00 89.69 90 ALA A C 1
ATOM 718 O O . ALA A 1 90 ? 20.510 6.664 5.408 1.00 89.69 90 ALA A O 1
ATOM 719 N N . LEU A 1 91 ? 19.035 8.266 4.837 1.00 90.56 91 LEU A N 1
ATOM 720 C CA . LEU A 1 91 ? 19.675 9.342 5.598 1.00 90.56 91 LEU A CA 1
ATOM 721 C C . LEU A 1 91 ? 19.709 9.051 7.104 1.00 90.56 91 LEU A C 1
ATOM 723 O O . LEU A 1 91 ? 20.735 9.269 7.733 1.00 90.56 91 LEU A O 1
ATOM 727 N N . GLN A 1 92 ? 18.627 8.511 7.675 1.00 85.31 92 GLN A N 1
ATOM 728 C CA . GLN A 1 92 ? 18.611 8.122 9.092 1.00 85.31 92 GLN A CA 1
ATOM 729 C C . GLN A 1 92 ? 19.492 6.906 9.384 1.00 85.31 92 GLN A C 1
ATOM 731 O O . GLN A 1 92 ? 20.043 6.804 10.474 1.00 85.31 92 GLN A O 1
ATOM 736 N N . SER A 1 93 ? 19.634 5.991 8.423 1.00 80.12 93 SER A N 1
ATOM 737 C CA . SER A 1 93 ? 20.496 4.813 8.567 1.00 80.12 93 SER A CA 1
ATOM 738 C C . SER A 1 93 ? 21.981 5.093 8.317 1.00 80.12 93 SER A C 1
ATOM 740 O O . SER A 1 93 ? 22.817 4.292 8.713 1.00 80.12 93 SER A O 1
ATOM 742 N N . GLY A 1 94 ? 22.306 6.203 7.645 1.00 70.62 94 GLY A N 1
ATOM 743 C CA . GLY A 1 94 ? 23.678 6.622 7.351 1.00 70.62 94 GLY A CA 1
ATOM 744 C C . GLY A 1 94 ? 24.375 7.355 8.501 1.00 70.62 94 GLY A C 1
ATOM 745 O O . GLY A 1 94 ? 25.576 7.584 8.415 1.00 70.62 94 GLY A O 1
ATOM 746 N N . GLU A 1 95 ? 23.654 7.704 9.572 1.00 53.59 95 GLU A N 1
ATOM 747 C CA . GLU A 1 95 ? 24.231 8.200 10.835 1.00 53.59 95 GLU A CA 1
ATOM 748 C C . GLU A 1 95 ? 24.593 7.063 11.817 1.00 53.59 95 GLU A C 1
ATOM 750 O O . GLU A 1 95 ? 24.587 7.258 13.032 1.00 53.59 95 GLU A O 1
ATOM 755 N N . SER A 1 96 ? 24.879 5.855 11.317 1.00 43.28 96 SER A N 1
ATOM 756 C CA . SER A 1 96 ? 25.337 4.707 12.122 1.00 43.28 96 SER A CA 1
ATOM 757 C C . SER A 1 96 ? 26.774 4.319 11.803 1.00 43.28 96 SER A C 1
ATOM 759 O O . SER A 1 96 ? 27.107 4.252 10.599 1.00 43.28 96 SER A O 1
#

Sequence (96 aa):
SLLGTMFYLSQAVEVPKKDVEEGRVAITKTETGKVFNWNKITGGLLHIRNSLNKPDDAMLVISYRNHWFFISDTDLISKSTFSLLAQVYALQSGES

Foldseek 3Di:
DLVVVVVLCVLLEDDDPVCVVVVVDDFDADPVRHGDDSCVVCVVLAHKYKDLDFDPAFPDWDDDPSIIIGDGNPSPSNVVSVVVSVVVVVVVVVVD

pLDDT: mean 88.08, std 7.99, range [43.28, 96.12]

Radius of gyration: 14.74 Å; chains: 1; bounding box: 47×28×28 Å